Protein AF-A0A350IKZ7-F1 (afdb_monomer_lite)

Sequence (154 aa):
MIHHFGYNIGDSSKKNRNLEILKEETDKSSNDFYLKYHLAMTEFSLGNLVDAKEIFEQIADSNLLSTEQNEMTKIRLAQINLSQNNLETAEQWLRFESQNDNLEGFRQFVLAAIKMSQNNFLDAKTLYANEKVQNSSYVDKNIIIEANKLLTLM

Structure (mmCIF, N/CA/C/O backbone):
data_AF-A0A350IKZ7-F1
#
_entry.id   AF-A0A350IKZ7-F1
#
loop_
_atom_site.group_PDB
_atom_site.id
_atom_site.type_symbol
_atom_site.label_atom_id
_atom_site.label_alt_id
_atom_site.label_comp_id
_atom_site.label_asym_id
_atom_site.label_entity_id
_atom_site.label_seq_id
_atom_site.pdbx_PDB_ins_code
_atom_site.Cartn_x
_atom_site.Cartn_y
_atom_site.Cartn_z
_atom_site.occupancy
_atom_site.B_iso_or_equiv
_atom_site.auth_seq_id
_atom_site.auth_comp_id
_atom_site.auth_asym_id
_atom_site.auth_atom_id
_atom_site.pdbx_PDB_model_num
ATOM 1 N N . MET A 1 1 ? 7.687 28.068 -25.578 1.00 30.12 1 MET A N 1
ATOM 2 C CA . MET A 1 1 ? 6.403 28.613 -25.088 1.00 30.12 1 MET A CA 1
ATOM 3 C C . MET A 1 1 ? 5.649 27.441 -24.474 1.00 30.12 1 MET A C 1
ATOM 5 O O . MET A 1 1 ? 5.231 26.564 -25.213 1.00 30.12 1 MET A O 1
ATOM 9 N N . ILE A 1 2 ? 5.637 27.320 -23.145 1.00 32.22 2 ILE A N 1
ATOM 10 C CA . ILE A 1 2 ? 5.051 26.157 -22.457 1.00 32.22 2 ILE A CA 1
ATOM 11 C C . ILE A 1 2 ? 3.566 26.457 -22.253 1.00 32.22 2 ILE A C 1
ATOM 13 O O . ILE A 1 2 ? 3.216 27.391 -21.536 1.00 32.22 2 ILE A O 1
ATOM 17 N N . HIS A 1 3 ? 2.695 25.726 -22.948 1.00 29.50 3 HIS A N 1
ATOM 18 C CA . HIS A 1 3 ? 1.250 25.872 -22.811 1.00 29.50 3 HIS A CA 1
ATOM 19 C C . HIS A 1 3 ? 0.749 25.118 -21.574 1.00 29.50 3 HIS A C 1
ATOM 21 O O . HIS A 1 3 ? 0.790 23.891 -21.518 1.00 29.50 3 HIS A O 1
ATOM 27 N N . HIS A 1 4 ? 0.250 25.876 -20.597 1.00 35.78 4 HIS A N 1
ATOM 28 C CA . HIS A 1 4 ? -0.606 25.382 -19.524 1.00 35.78 4 HIS A CA 1
ATOM 29 C C . HIS A 1 4 ? -1.981 25.040 -20.109 1.00 35.78 4 HIS A C 1
ATOM 31 O O . HIS A 1 4 ? -2.707 25.936 -20.533 1.00 35.78 4 HIS A O 1
ATOM 37 N N . PHE A 1 5 ? -2.359 23.761 -20.098 1.00 43.56 5 PHE A N 1
ATOM 38 C CA . PHE A 1 5 ? -3.745 23.351 -20.327 1.00 43.56 5 PHE A CA 1
ATOM 39 C C . PHE A 1 5 ? -4.360 22.883 -19.014 1.00 43.56 5 PHE A C 1
ATOM 41 O O . PHE A 1 5 ? -3.863 21.962 -18.366 1.00 43.56 5 PHE A O 1
ATOM 48 N N . GLY A 1 6 ? -5.419 23.594 -18.626 1.00 34.09 6 GLY A N 1
ATOM 49 C CA . GLY A 1 6 ? -6.174 23.400 -17.401 1.00 34.09 6 GLY A CA 1
ATOM 50 C C . GLY A 1 6 ? -6.767 22.001 -17.266 1.00 34.09 6 GLY A C 1
ATOM 51 O O . GLY A 1 6 ? -7.143 21.347 -18.238 1.00 34.09 6 GLY A O 1
ATOM 52 N N . TYR A 1 7 ? -6.832 21.577 -16.010 1.00 56.12 7 TYR A N 1
ATOM 53 C CA . TYR A 1 7 ? -7.522 20.394 -15.526 1.00 56.12 7 TYR A CA 1
ATOM 54 C C . TYR A 1 7 ? -9.017 20.480 -15.846 1.00 56.12 7 TYR A C 1
ATOM 56 O O . TYR A 1 7 ? -9.678 21.397 -15.371 1.00 56.12 7 TYR A O 1
ATOM 64 N N . ASN A 1 8 ? -9.550 19.521 -16.605 1.00 40.81 8 ASN A N 1
ATOM 65 C CA . ASN A 1 8 ? -10.955 19.120 -16.535 1.00 40.81 8 ASN A CA 1
ATOM 66 C C . ASN A 1 8 ? -11.150 17.736 -17.177 1.00 40.81 8 ASN A C 1
ATOM 68 O O . ASN A 1 8 ? -10.756 17.514 -18.316 1.00 40.81 8 ASN A O 1
ATOM 72 N N . ILE A 1 9 ? -11.728 16.822 -16.388 1.00 45.94 9 ILE A N 1
ATOM 73 C CA . ILE A 1 9 ? -12.544 15.651 -16.759 1.00 45.94 9 ILE A CA 1
ATOM 74 C C . ILE A 1 9 ? -12.136 14.966 -18.085 1.00 45.94 9 ILE A C 1
ATOM 76 O O . ILE A 1 9 ? -12.670 15.284 -19.141 1.00 45.94 9 ILE A O 1
ATOM 80 N N . GLY A 1 10 ? -11.215 13.990 -18.028 1.00 49.22 10 GLY A N 1
ATOM 81 C CA . GLY A 1 10 ? -10.899 13.128 -19.187 1.00 49.22 10 GLY A CA 1
ATOM 82 C C . GLY A 1 10 ? -9.424 12.769 -19.415 1.00 49.22 10 GLY A C 1
ATOM 83 O O . GLY A 1 10 ? -9.018 12.525 -20.549 1.00 49.22 10 GLY A O 1
ATOM 84 N N . ASP A 1 11 ? -8.602 12.726 -18.363 1.00 54.59 11 ASP A N 1
ATOM 85 C CA . ASP A 1 11 ? -7.151 12.486 -18.462 1.00 54.59 11 ASP A CA 1
ATOM 86 C C . ASP A 1 11 ? -6.768 11.008 -18.701 1.00 54.59 11 ASP A C 1
ATOM 88 O O . ASP A 1 11 ? -5.588 10.665 -18.698 1.00 54.59 11 ASP A O 1
ATOM 92 N N . SER A 1 12 ? -7.741 10.116 -18.930 1.00 61.84 12 SER A N 1
ATOM 93 C CA . SER A 1 12 ? -7.480 8.706 -19.265 1.00 61.84 12 SER A CA 1
ATOM 94 C C . SER A 1 12 ? -6.666 8.576 -20.551 1.00 61.84 12 SER A C 1
ATOM 96 O O . SER A 1 12 ? -5.732 7.789 -20.604 1.00 61.84 12 SER A O 1
ATOM 98 N N . SER A 1 13 ? -6.940 9.411 -21.557 1.00 70.06 13 SER A N 1
ATOM 99 C CA . SER A 1 13 ? -6.173 9.432 -22.810 1.00 70.06 13 SER A CA 1
ATOM 100 C C . SER A 1 13 ? -4.697 9.786 -22.596 1.00 70.06 13 SER A C 1
ATOM 102 O O . SER A 1 13 ? -3.825 9.168 -23.202 1.00 70.06 13 SER A O 1
ATOM 104 N N . LYS A 1 14 ? -4.392 10.740 -21.704 1.00 72.88 14 LYS A N 1
ATOM 105 C CA . LYS A 1 14 ? -3.007 11.107 -21.382 1.00 72.88 14 LYS A CA 1
ATOM 106 C C . LYS A 1 14 ? -2.322 10.043 -20.541 1.00 72.88 14 LYS A C 1
ATOM 108 O O . LYS A 1 14 ? -1.171 9.731 -20.819 1.00 72.88 14 LYS A O 1
ATOM 113 N N . LYS A 1 15 ? -3.021 9.468 -19.558 1.00 74.50 15 LYS A N 1
ATOM 114 C CA . LYS A 1 15 ? -2.493 8.358 -18.757 1.00 74.50 15 LYS A CA 1
ATOM 115 C C . LYS A 1 15 ? -2.199 7.132 -19.622 1.00 74.50 15 LYS A C 1
ATOM 117 O O . LYS A 1 15 ? -1.113 6.585 -19.511 1.00 74.50 15 LYS A O 1
ATOM 122 N N . ASN A 1 16 ? -3.097 6.780 -20.542 1.00 77.69 16 ASN A N 1
ATOM 123 C CA . ASN A 1 16 ? -2.894 5.681 -21.486 1.00 77.69 16 ASN A CA 1
ATOM 124 C C . ASN A 1 16 ? -1.747 5.977 -22.457 1.00 77.69 16 ASN A C 1
ATOM 126 O O . ASN A 1 16 ? -0.912 5.120 -22.696 1.00 77.69 16 ASN A O 1
ATOM 130 N N . ARG A 1 17 ? -1.633 7.207 -22.971 1.00 78.75 17 ARG A N 1
ATOM 131 C CA . ARG A 1 17 ? -0.484 7.586 -23.807 1.00 78.75 17 ARG A CA 1
ATOM 132 C C . ARG A 1 17 ? 0.839 7.485 -23.045 1.00 78.75 17 ARG A C 1
ATOM 134 O O . ARG A 1 17 ? 1.822 7.009 -23.596 1.00 78.75 17 ARG A O 1
ATOM 141 N N . ASN A 1 18 ? 0.873 7.950 -21.797 1.00 80.19 18 ASN A N 1
ATOM 142 C CA . ASN A 1 18 ? 2.064 7.835 -20.961 1.00 80.19 18 ASN A CA 1
ATOM 143 C C . ASN A 1 18 ? 2.379 6.365 -20.652 1.00 80.19 18 ASN A C 1
ATOM 145 O O . ASN A 1 18 ? 3.549 6.005 -20.611 1.00 80.19 18 ASN A O 1
ATOM 149 N N . LEU A 1 19 ? 1.353 5.525 -20.487 1.00 83.25 19 LEU A N 1
ATOM 150 C CA . LEU A 1 19 ? 1.518 4.087 -20.318 1.00 83.25 19 LEU A CA 1
ATOM 151 C C . LEU A 1 19 ? 2.206 3.451 -21.533 1.00 83.25 19 LEU A C 1
ATOM 153 O O . LEU A 1 19 ? 3.179 2.730 -21.349 1.00 83.25 19 LEU A O 1
ATOM 157 N N . GLU A 1 20 ? 1.752 3.752 -22.753 1.00 83.00 20 GLU A N 1
ATOM 158 C CA . GLU A 1 20 ? 2.376 3.229 -23.980 1.00 83.00 20 GLU A CA 1
ATOM 159 C C . GLU A 1 20 ? 3.850 3.644 -24.096 1.00 83.00 20 GLU A C 1
ATOM 161 O O . GLU A 1 20 ? 4.707 2.811 -24.377 1.00 83.00 20 GLU A O 1
ATOM 166 N N . ILE A 1 21 ? 4.174 4.906 -23.785 1.00 81.69 21 ILE A N 1
ATOM 167 C CA . ILE A 1 21 ? 5.566 5.388 -23.778 1.00 81.69 21 ILE A CA 1
ATOM 168 C C . ILE A 1 21 ? 6.412 4.596 -22.769 1.00 81.69 21 ILE A C 1
ATOM 170 O O . ILE A 1 21 ? 7.500 4.134 -23.109 1.00 81.69 21 ILE A O 1
ATOM 174 N N . LEU A 1 22 ? 5.907 4.395 -21.547 1.00 79.25 22 LEU A N 1
ATOM 175 C CA . LEU A 1 22 ? 6.615 3.634 -20.513 1.00 79.25 22 LEU A CA 1
ATOM 176 C C . LEU A 1 22 ? 6.810 2.164 -20.910 1.00 79.25 22 LEU A C 1
ATOM 178 O O . LEU A 1 22 ? 7.871 1.603 -20.633 1.00 79.25 22 LEU A O 1
ATOM 182 N N . LYS A 1 23 ? 5.826 1.544 -21.573 1.00 79.25 23 LYS A N 1
ATOM 183 C CA . LYS A 1 23 ? 5.942 0.174 -22.099 1.00 79.25 23 LYS A CA 1
ATOM 184 C C . LYS A 1 23 ? 7.048 0.080 -23.142 1.00 79.25 23 LYS A C 1
ATOM 186 O O . LYS A 1 23 ? 7.967 -0.718 -22.979 1.00 79.25 23 LYS A O 1
ATOM 191 N N . GLU A 1 24 ? 7.030 0.961 -24.141 1.00 80.69 24 GLU A N 1
ATOM 192 C CA . GLU A 1 24 ? 8.057 0.987 -25.186 1.00 80.69 24 GLU A CA 1
ATOM 193 C C . GLU A 1 24 ? 9.472 1.214 -24.636 1.00 80.69 24 GLU A C 1
ATOM 195 O O . GLU A 1 24 ? 10.440 0.657 -25.158 1.00 80.69 24 GLU A O 1
ATOM 200 N N . GLU A 1 25 ? 9.624 2.065 -23.621 1.00 79.25 25 GLU A N 1
ATOM 201 C CA . GLU A 1 25 ? 10.916 2.307 -22.974 1.00 79.25 25 GLU A CA 1
ATOM 202 C C . GLU A 1 25 ? 11.365 1.098 -22.138 1.00 79.25 25 GLU A C 1
ATOM 204 O O . GLU A 1 25 ? 12.551 0.758 -22.141 1.00 79.25 25 GLU A O 1
ATOM 209 N N . THR A 1 26 ? 10.428 0.407 -21.480 1.00 72.94 26 THR A N 1
ATOM 210 C CA . THR A 1 26 ? 10.723 -0.777 -20.655 1.00 72.94 26 THR A CA 1
ATOM 211 C C . THR A 1 26 ? 11.156 -1.949 -21.522 1.00 72.94 26 THR A C 1
ATOM 213 O O . THR A 1 26 ? 12.127 -2.627 -21.189 1.00 72.94 26 THR A O 1
ATOM 216 N N . ASP A 1 27 ? 10.523 -2.132 -22.679 1.00 76.31 27 ASP A N 1
ATOM 217 C CA . ASP A 1 27 ? 10.900 -3.166 -23.647 1.00 76.31 27 ASP A CA 1
ATOM 218 C C . ASP A 1 27 ? 12.310 -2.940 -24.214 1.00 76.31 27 ASP A C 1
ATOM 220 O O . ASP A 1 27 ? 13.040 -3.890 -24.503 1.00 76.31 27 ASP A O 1
ATOM 224 N N . LYS A 1 28 ? 12.733 -1.674 -24.332 1.00 75.81 28 LYS A N 1
ATOM 225 C CA . LYS A 1 28 ? 14.087 -1.297 -24.772 1.00 75.81 28 LYS A CA 1
ATOM 226 C C . LYS A 1 28 ? 15.132 -1.420 -23.656 1.00 75.81 28 LYS A C 1
ATOM 228 O O . LYS A 1 28 ? 16.322 -1.486 -23.960 1.00 75.81 28 LYS A O 1
ATOM 233 N N . SER A 1 29 ? 14.709 -1.457 -22.390 1.00 68.62 29 SER A N 1
ATOM 234 C CA . SER A 1 29 ? 15.577 -1.506 -21.208 1.00 68.62 29 SER A CA 1
ATOM 235 C C . SER A 1 29 ? 15.008 -2.447 -20.138 1.00 68.62 29 SER A C 1
ATOM 237 O O . SER A 1 29 ? 14.596 -2.036 -19.053 1.00 68.62 29 SER A O 1
ATOM 239 N N . SER A 1 30 ? 15.008 -3.753 -20.431 1.00 63.59 30 SER A N 1
ATOM 240 C CA . SER A 1 30 ? 14.338 -4.788 -19.622 1.00 63.59 30 SER A CA 1
ATOM 241 C C . SER A 1 30 ? 14.811 -4.903 -18.160 1.00 63.59 30 SER A C 1
ATOM 243 O O . SER A 1 30 ? 14.145 -5.549 -17.345 1.00 63.59 30 SER A O 1
ATOM 245 N N . ASN A 1 31 ? 15.949 -4.287 -17.820 1.00 71.12 31 ASN A N 1
ATOM 246 C CA . ASN A 1 31 ? 16.555 -4.284 -16.485 1.00 71.12 31 ASN A CA 1
ATOM 247 C C . ASN A 1 31 ? 16.459 -2.929 -15.764 1.00 71.12 31 ASN A C 1
ATOM 249 O O . ASN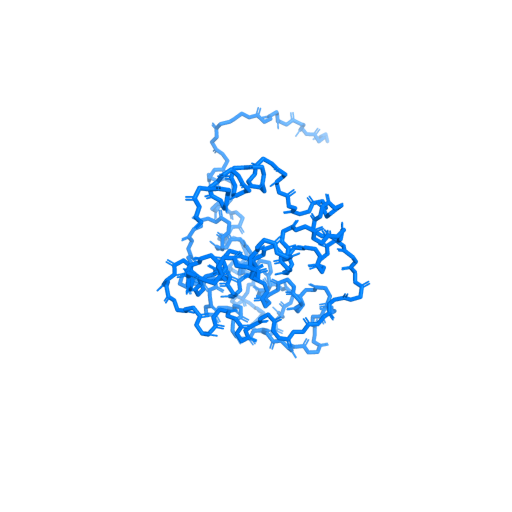 A 1 31 ? 17.095 -2.754 -14.724 1.00 71.12 31 ASN A O 1
ATOM 253 N N . ASP A 1 32 ? 15.678 -1.974 -16.272 1.00 86.75 32 ASP A N 1
ATOM 254 C CA . ASP A 1 32 ? 15.459 -0.704 -15.581 1.00 86.75 32 ASP A CA 1
ATOM 255 C C . ASP A 1 32 ? 14.334 -0.827 -14.538 1.00 86.75 32 ASP A C 1
ATOM 257 O O . ASP A 1 32 ? 13.141 -0.726 -14.831 1.00 86.75 32 ASP A O 1
ATOM 261 N N . PHE A 1 33 ? 14.723 -1.069 -13.284 1.00 91.31 33 PHE A N 1
ATOM 262 C CA . PHE A 1 33 ? 13.789 -1.209 -12.162 1.00 91.31 33 PHE A CA 1
ATOM 263 C C . PHE A 1 33 ? 13.062 0.098 -11.839 1.00 91.31 33 PHE A C 1
ATOM 265 O O . PHE A 1 33 ?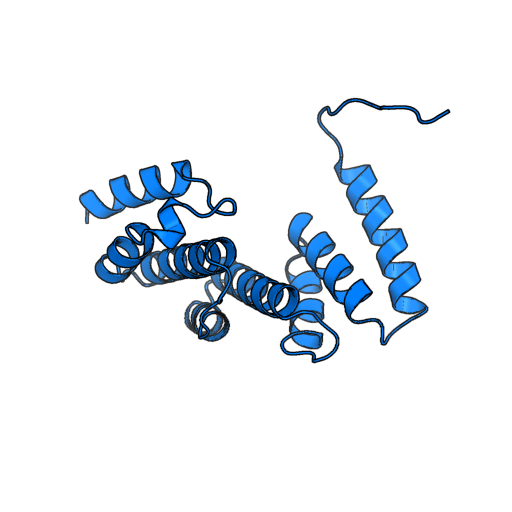 11.911 0.058 -11.402 1.00 91.31 33 PHE A O 1
ATOM 272 N N . TYR A 1 34 ? 13.696 1.247 -12.080 1.00 90.00 34 TYR A N 1
ATOM 273 C CA . TYR A 1 34 ? 13.058 2.546 -11.894 1.00 90.00 34 TYR A CA 1
ATOM 274 C C . TYR A 1 34 ? 11.909 2.716 -12.890 1.00 90.00 34 TYR A C 1
ATOM 276 O O . TYR A 1 34 ? 10.810 3.131 -12.515 1.00 90.00 34 TYR A O 1
ATOM 284 N N . LEU A 1 35 ? 12.131 2.328 -14.144 1.00 90.81 35 LEU A N 1
ATOM 285 C CA . LEU A 1 35 ? 11.098 2.382 -15.168 1.00 90.81 35 LEU A CA 1
ATOM 286 C C . LEU A 1 35 ? 9.961 1.389 -14.893 1.00 90.81 35 LEU A C 1
ATOM 288 O O . LEU A 1 35 ? 8.791 1.772 -14.939 1.00 90.81 35 LEU A O 1
ATOM 292 N N . LYS A 1 36 ? 10.292 0.154 -14.491 1.00 93.19 36 LYS A N 1
ATOM 293 C CA . LYS A 1 36 ? 9.302 -0.845 -14.051 1.00 93.19 36 LYS A CA 1
ATOM 294 C C . LYS A 1 36 ? 8.457 -0.350 -12.877 1.00 93.19 36 LYS A C 1
ATOM 296 O O . LYS A 1 36 ? 7.246 -0.552 -12.877 1.00 93.19 36 LYS A O 1
ATOM 301 N N . TYR A 1 37 ? 9.060 0.340 -11.909 1.00 95.81 37 TYR A N 1
ATOM 302 C CA . TYR A 1 37 ? 8.330 0.948 -10.796 1.00 95.81 37 TYR A CA 1
ATOM 303 C C . TYR A 1 37 ? 7.280 1.954 -11.283 1.00 95.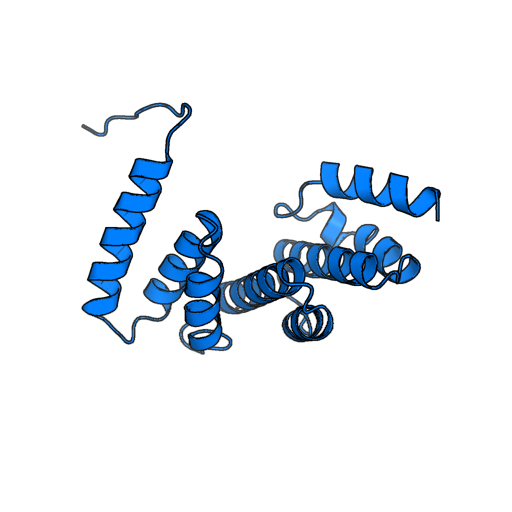81 37 TYR A C 1
ATOM 305 O O . TYR A 1 37 ? 6.117 1.878 -10.881 1.00 95.81 37 TYR A O 1
ATOM 313 N N . HIS A 1 38 ? 7.652 2.872 -12.180 1.00 94.06 38 HIS A N 1
ATOM 314 C CA . HIS A 1 38 ? 6.707 3.863 -12.712 1.00 94.06 38 HIS A CA 1
ATOM 315 C C . HIS A 1 38 ? 5.644 3.246 -13.615 1.00 94.06 38 HIS A C 1
ATOM 317 O O . HIS A 1 38 ? 4.486 3.673 -13.573 1.00 94.06 38 HIS A O 1
ATOM 323 N N . LEU A 1 39 ? 6.004 2.218 -14.382 1.00 93.88 39 LEU A N 1
ATOM 324 C CA . LEU A 1 39 ? 5.058 1.443 -15.174 1.00 93.88 39 LEU A CA 1
ATOM 325 C C . LEU A 1 39 ? 4.018 0.768 -14.269 1.00 93.88 39 LEU A C 1
ATOM 327 O O . LEU A 1 39 ? 2.825 0.997 -14.448 1.00 93.88 39 LEU A O 1
ATOM 331 N N . ALA A 1 40 ? 4.453 0.042 -13.236 1.00 96.38 40 ALA A N 1
ATOM 332 C CA . ALA A 1 40 ? 3.563 -0.617 -12.280 1.00 96.38 40 ALA A CA 1
ATOM 333 C C . ALA A 1 40 ? 2.646 0.373 -11.546 1.00 96.38 40 ALA A C 1
ATOM 335 O O . ALA A 1 40 ? 1.445 0.140 -11.412 1.00 96.38 40 ALA A O 1
ATOM 336 N N . MET A 1 41 ? 3.182 1.520 -11.117 1.00 96.69 41 MET A N 1
ATOM 337 C CA . MET A 1 41 ? 2.390 2.598 -10.515 1.00 96.69 41 MET A CA 1
ATOM 338 C C . MET A 1 41 ? 1.345 3.161 -11.487 1.00 96.69 41 MET A C 1
ATOM 340 O O . MET A 1 41 ? 0.219 3.461 -11.076 1.00 96.69 41 MET A O 1
ATOM 344 N N . THR A 1 42 ? 1.694 3.289 -12.769 1.00 94.38 42 THR A N 1
ATOM 345 C CA . THR A 1 42 ? 0.770 3.749 -13.814 1.00 94.38 42 THR A CA 1
ATOM 346 C C . THR A 1 42 ? -0.345 2.733 -14.033 1.00 94.38 42 THR A C 1
ATOM 348 O O . THR A 1 42 ? -1.514 3.115 -13.938 1.00 94.38 42 THR A O 1
ATOM 351 N N . GLU A 1 43 ? -0.001 1.457 -14.224 1.00 95.50 43 GLU A N 1
ATOM 352 C CA . GLU A 1 43 ? -0.962 0.355 -14.364 1.00 95.50 43 GLU A CA 1
ATOM 353 C C . GLU A 1 43 ? -1.907 0.282 -13.151 1.00 95.50 43 GLU A C 1
ATOM 355 O O . GLU A 1 43 ? -3.131 0.254 -13.305 1.00 95.50 43 GLU A O 1
ATOM 360 N N . PHE A 1 44 ? -1.366 0.387 -11.931 1.00 96.75 44 PHE A N 1
ATOM 361 C CA . PHE A 1 44 ? -2.156 0.428 -10.698 1.00 96.75 44 PHE A CA 1
ATOM 362 C C . PHE A 1 44 ? -3.149 1.596 -10.699 1.00 96.75 44 PHE A C 1
ATOM 364 O O . PHE A 1 44 ? -4.327 1.417 -10.391 1.00 96.75 44 PHE A O 1
ATOM 371 N N . SER A 1 45 ? -2.699 2.796 -11.082 1.00 94.44 45 SER A N 1
ATOM 372 C CA . SER A 1 45 ? -3.545 3.999 -11.121 1.00 94.44 45 SER A CA 1
ATOM 373 C C . SER A 1 45 ? -4.657 3.946 -12.175 1.00 94.44 45 SER A C 1
ATOM 375 O O . SER A 1 45 ? -5.639 4.686 -12.069 1.00 94.44 45 SER A O 1
ATOM 377 N N . LEU A 1 46 ? -4.484 3.105 -13.198 1.00 92.88 46 LEU A N 1
ATOM 378 C CA . LEU A 1 46 ? -5.456 2.847 -14.257 1.00 92.88 46 LEU A CA 1
ATOM 379 C C . LEU A 1 46 ? -6.420 1.704 -13.908 1.00 92.88 46 LEU A C 1
ATOM 381 O O . LEU A 1 46 ? -7.393 1.495 -14.625 1.00 92.88 46 LEU A O 1
ATOM 385 N N . GLY A 1 47 ? -6.192 1.006 -12.791 1.00 94.75 47 GLY A N 1
ATOM 386 C CA . GLY A 1 47 ? -6.989 -0.148 -12.378 1.00 94.75 47 GLY A CA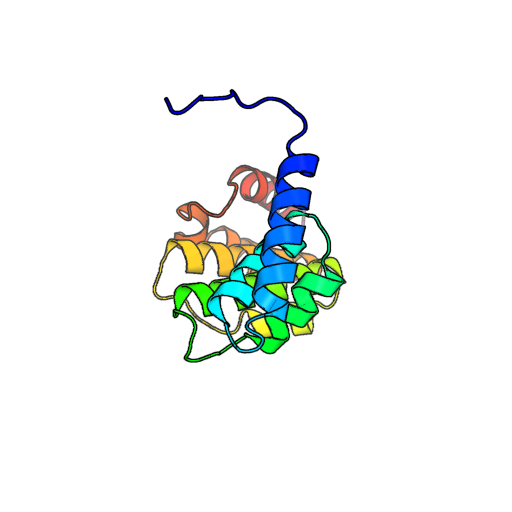 1
ATOM 387 C C . GLY A 1 47 ? -6.568 -1.460 -13.044 1.00 94.75 47 GLY A C 1
ATOM 388 O O . GLY A 1 47 ? -7.234 -2.475 -12.841 1.00 94.75 47 GLY A O 1
ATOM 389 N N . ASN A 1 48 ? -5.450 -1.478 -13.774 1.00 96.25 48 ASN A N 1
ATOM 390 C CA . ASN A 1 48 ? -4.879 -2.677 -14.390 1.00 96.25 48 ASN A CA 1
ATOM 391 C C . ASN A 1 48 ? -4.109 -3.480 -13.329 1.00 96.25 48 ASN A C 1
ATOM 393 O O . ASN A 1 48 ? -2.885 -3.589 -13.339 1.00 96.25 48 ASN A O 1
ATOM 397 N N . LEU A 1 49 ? -4.844 -3.994 -12.337 1.00 97.12 49 LEU A N 1
ATOM 398 C CA . LEU A 1 49 ? -4.252 -4.560 -11.120 1.00 97.12 49 LEU A CA 1
ATOM 399 C C . LEU A 1 49 ? -3.464 -5.852 -11.366 1.00 97.12 49 LEU A C 1
ATOM 401 O O . LEU A 1 49 ? -2.574 -6.158 -10.580 1.00 97.12 49 LEU A O 1
ATOM 405 N N . VAL A 1 50 ? -3.789 -6.606 -12.421 1.00 97.00 50 VAL A N 1
ATOM 406 C CA . VAL A 1 50 ? -3.064 -7.833 -12.791 1.00 97.00 50 VAL A CA 1
ATOM 407 C C . VAL A 1 50 ? -1.655 -7.482 -13.264 1.00 97.00 50 VAL A C 1
ATOM 409 O O . VAL A 1 50 ? -0.688 -7.935 -12.656 1.00 97.00 50 VAL A O 1
ATOM 412 N N . ASP A 1 51 ? -1.547 -6.596 -14.255 1.00 96.31 51 ASP A N 1
ATOM 413 C CA . ASP A 1 51 ? -0.264 -6.158 -14.816 1.00 96.31 51 ASP A CA 1
ATOM 414 C C . ASP A 1 51 ? 0.578 -5.427 -13.763 1.00 96.31 51 ASP A C 1
ATOM 416 O O . ASP A 1 51 ? 1.765 -5.700 -13.587 1.00 96.31 51 ASP A O 1
ATOM 420 N N . ALA A 1 52 ? -0.055 -4.543 -12.982 1.00 98.00 52 ALA A N 1
ATOM 421 C CA . ALA A 1 52 ? 0.616 -3.845 -11.892 1.00 98.00 52 ALA A CA 1
ATOM 422 C C . ALA A 1 52 ? 1.210 -4.821 -10.868 1.00 98.00 52 ALA A C 1
ATOM 424 O O . ALA A 1 52 ? 2.347 -4.638 -10.436 1.00 98.00 52 ALA A O 1
ATOM 425 N N . LYS A 1 53 ? 0.450 -5.856 -10.481 1.00 98.31 53 LYS A N 1
ATOM 426 C CA . LYS A 1 53 ? 0.900 -6.869 -9.521 1.00 98.31 53 LYS A CA 1
ATOM 427 C C . LYS A 1 53 ? 2.121 -7.609 -10.038 1.00 98.31 53 LYS A C 1
ATOM 429 O O . LYS A 1 53 ? 3.107 -7.686 -9.314 1.00 98.31 53 LYS A O 1
ATOM 434 N N . GLU A 1 54 ? 2.064 -8.106 -11.272 1.00 97.81 54 GLU A N 1
ATOM 435 C CA . GLU A 1 54 ? 3.163 -8.864 -11.869 1.00 97.81 54 GLU A CA 1
ATOM 436 C C . GLU A 1 54 ? 4.460 -8.045 -11.880 1.00 97.81 54 GLU A C 1
ATOM 438 O O . GLU A 1 54 ? 5.513 -8.530 -11.465 1.00 97.81 54 GLU A O 1
ATOM 443 N N . ILE A 1 55 ? 4.386 -6.774 -12.281 1.00 97.06 55 ILE A N 1
ATOM 444 C CA . ILE A 1 55 ? 5.566 -5.905 -12.327 1.00 97.06 55 ILE A CA 1
ATOM 445 C C . ILE A 1 55 ? 6.056 -5.571 -10.912 1.00 97.06 55 ILE A C 1
ATOM 447 O O . ILE A 1 55 ? 7.260 -5.627 -10.660 1.00 97.06 55 ILE A O 1
ATOM 451 N N . PHE A 1 56 ? 5.154 -5.257 -9.974 1.00 98.25 56 PHE A N 1
ATOM 452 C CA . PHE A 1 56 ? 5.530 -4.989 -8.584 1.00 98.25 56 PHE A CA 1
ATOM 453 C C . PHE A 1 56 ? 6.211 -6.195 -7.920 1.00 98.25 56 PHE A C 1
ATOM 455 O O . PHE A 1 56 ? 7.199 -6.008 -7.214 1.00 98.25 56 PHE A O 1
ATOM 462 N N . GLU A 1 57 ? 5.737 -7.421 -8.160 1.00 97.38 57 GLU A N 1
ATOM 463 C CA . GLU A 1 57 ? 6.347 -8.646 -7.621 1.00 97.38 57 GLU A CA 1
ATOM 464 C C . GLU A 1 57 ? 7.765 -8.878 -8.168 1.00 97.38 57 GLU A C 1
ATOM 466 O O . GLU A 1 57 ? 8.627 -9.358 -7.435 1.00 97.38 57 GLU A O 1
ATOM 471 N N . GLN A 1 58 ? 8.045 -8.481 -9.415 1.00 95.81 58 GLN A N 1
ATOM 472 C CA . GLN A 1 58 ? 9.392 -8.570 -9.996 1.00 95.81 58 GLN A CA 1
ATOM 473 C C . GLN A 1 58 ? 10.392 -7.580 -9.385 1.00 95.81 58 GLN A C 1
ATOM 475 O O . GLN A 1 58 ? 11.598 -7.835 -9.418 1.00 95.81 58 GLN A O 1
ATOM 480 N N . ILE A 1 59 ? 9.918 -6.430 -8.897 1.00 95.88 59 ILE A N 1
ATOM 481 C CA . ILE A 1 59 ? 10.784 -5.341 -8.417 1.00 95.88 59 ILE A CA 1
ATOM 482 C C . ILE A 1 59 ? 10.797 -5.182 -6.898 1.00 95.88 59 ILE A C 1
ATOM 484 O O . ILE A 1 59 ? 11.604 -4.404 -6.385 1.00 95.88 59 ILE A O 1
ATOM 488 N N . ALA A 1 60 ? 9.925 -5.895 -6.184 1.00 94.56 60 ALA A N 1
ATOM 489 C CA . ALA A 1 60 ? 9.873 -5.876 -4.732 1.00 94.56 60 ALA A CA 1
ATOM 490 C C . ALA A 1 60 ? 11.235 -6.256 -4.129 1.00 94.56 60 ALA A C 1
ATOM 492 O O . ALA A 1 60 ? 11.880 -7.205 -4.568 1.00 94.56 60 ALA A O 1
ATOM 493 N N . ASP A 1 61 ? 11.667 -5.498 -3.117 1.00 92.31 61 ASP A N 1
ATOM 494 C CA . ASP A 1 61 ? 12.940 -5.693 -2.406 1.00 92.31 61 ASP A CA 1
ATOM 495 C C . ASP A 1 61 ? 14.200 -5.563 -3.277 1.00 92.31 61 ASP A C 1
ATOM 497 O O . ASP A 1 61 ? 15.293 -5.988 -2.892 1.00 92.31 61 ASP A O 1
ATOM 501 N N . SER A 1 62 ? 14.085 -4.921 -4.440 1.00 92.56 62 SER A N 1
ATOM 502 C CA . SER A 1 62 ? 15.239 -4.631 -5.279 1.00 92.56 62 SER A CA 1
ATOM 503 C C . SER A 1 62 ? 16.164 -3.611 -4.624 1.00 92.56 62 SER A C 1
ATOM 505 O O . SER A 1 62 ? 15.741 -2.528 -4.219 1.00 92.56 62 SER A O 1
ATOM 507 N N . ASN A 1 63 ? 17.463 -3.905 -4.615 1.00 92.81 63 ASN A N 1
ATOM 508 C CA . ASN A 1 63 ? 18.499 -2.955 -4.203 1.00 92.81 63 ASN A CA 1
ATOM 509 C C . ASN A 1 63 ? 18.705 -1.800 -5.203 1.00 92.81 63 ASN A C 1
ATOM 511 O O . ASN A 1 63 ? 19.479 -0.886 -4.923 1.00 92.81 63 ASN A O 1
ATOM 515 N N . LEU A 1 64 ? 18.040 -1.849 -6.362 1.00 93.00 64 LEU A N 1
ATOM 516 C CA . LEU A 1 64 ? 18.056 -0.795 -7.377 1.00 93.00 64 LEU A CA 1
ATOM 517 C C . LEU A 1 64 ? 16.971 0.265 -7.144 1.00 93.00 64 LEU A C 1
ATOM 519 O O . LEU A 1 64 ? 17.019 1.328 -7.759 1.00 93.00 64 LEU A O 1
ATOM 523 N N . LEU A 1 65 ? 15.999 -0.017 -6.274 1.00 94.31 65 LEU A N 1
ATOM 524 C CA . LEU A 1 65 ? 14.983 0.940 -5.848 1.00 94.31 65 LEU A CA 1
ATOM 525 C C . LEU A 1 65 ? 15.395 1.612 -4.539 1.00 94.31 65 LEU A C 1
ATOM 527 O O . LEU A 1 65 ? 16.088 1.027 -3.704 1.00 94.31 65 LEU A O 1
ATOM 531 N N . SER A 1 66 ? 14.928 2.843 -4.331 1.00 95.81 66 SER A N 1
ATOM 532 C CA . SER A 1 66 ? 15.055 3.484 -3.024 1.00 95.81 66 SER A CA 1
ATOM 533 C C . SER A 1 66 ? 14.237 2.735 -1.966 1.00 95.81 66 SER A C 1
ATOM 535 O O . SER A 1 66 ? 13.288 2.010 -2.281 1.00 95.81 66 SER A O 1
ATOM 537 N N . THR A 1 67 ? 14.565 2.940 -0.688 1.00 96.38 67 THR A N 1
ATOM 538 C CA . THR A 1 67 ? 13.788 2.381 0.430 1.00 96.38 67 THR A CA 1
ATOM 539 C C . THR A 1 67 ? 12.308 2.743 0.312 1.00 96.38 67 THR A C 1
ATOM 541 O O . THR A 1 67 ? 11.460 1.858 0.343 1.00 96.38 67 THR A O 1
ATOM 544 N N . GLU A 1 68 ? 11.996 4.017 0.061 1.00 96.50 68 GLU A N 1
ATOM 545 C CA . GLU A 1 68 ? 10.613 4.491 -0.073 1.00 96.50 68 GLU A CA 1
ATOM 546 C C . GLU A 1 68 ? 9.881 3.850 -1.264 1.00 96.50 68 GLU A C 1
ATOM 548 O O . GLU A 1 68 ? 8.693 3.540 -1.172 1.00 96.50 68 GLU A O 1
ATOM 553 N N . GLN A 1 69 ? 10.574 3.608 -2.383 1.00 97.38 69 GLN A N 1
ATOM 554 C CA . GLN A 1 69 ? 9.996 2.928 -3.548 1.00 97.38 69 GLN A CA 1
ATOM 555 C C . GLN A 1 69 ? 9.697 1.454 -3.259 1.00 97.38 69 GLN A C 1
ATOM 557 O O . GLN A 1 69 ? 8.640 0.955 -3.652 1.00 97.38 69 GLN A O 1
ATOM 562 N N . ASN A 1 70 ? 10.587 0.763 -2.544 1.00 98.12 70 ASN A N 1
ATOM 563 C CA . ASN A 1 70 ? 10.351 -0.610 -2.096 1.00 98.12 70 ASN A CA 1
ATOM 564 C C . ASN A 1 70 ? 9.171 -0.687 -1.117 1.00 98.12 70 ASN A C 1
ATOM 566 O O . ASN A 1 70 ? 8.288 -1.529 -1.273 1.00 98.12 70 ASN A O 1
ATOM 570 N N . GLU A 1 71 ? 9.106 0.216 -0.141 1.00 98.44 71 GLU A N 1
ATOM 571 C CA . GLU A 1 71 ? 8.002 0.282 0.821 1.00 98.44 71 GLU A CA 1
ATOM 572 C C . GLU A 1 71 ? 6.666 0.581 0.129 1.00 98.44 71 GLU A C 1
ATOM 574 O O . GLU A 1 71 ? 5.677 -0.116 0.364 1.00 98.44 71 GLU A O 1
ATOM 579 N N . MET A 1 72 ? 6.633 1.557 -0.784 1.00 98.44 72 MET A N 1
ATOM 580 C CA . MET A 1 72 ? 5.437 1.858 -1.574 1.00 98.44 72 MET A CA 1
ATOM 581 C C . MET A 1 72 ? 5.018 0.661 -2.435 1.00 98.44 72 MET A C 1
ATOM 583 O O . MET A 1 72 ? 3.834 0.333 -2.471 1.00 98.44 72 MET A O 1
ATOM 587 N N . THR A 1 73 ? 5.968 -0.028 -3.074 1.00 98.56 73 THR A N 1
ATOM 588 C CA . THR A 1 73 ? 5.713 -1.255 -3.852 1.00 98.56 73 THR A CA 1
ATOM 589 C C . THR A 1 73 ? 5.000 -2.306 -3.001 1.00 98.56 73 THR A C 1
ATOM 591 O O . THR A 1 73 ? 3.951 -2.817 -3.396 1.00 98.56 73 THR A O 1
ATOM 594 N N . LYS A 1 74 ? 5.494 -2.565 -1.785 1.00 98.75 74 LYS A N 1
ATOM 595 C CA . LYS A 1 74 ? 4.862 -3.496 -0.839 1.00 98.75 74 LYS A CA 1
ATOM 596 C C . LYS A 1 74 ? 3.463 -3.049 -0.421 1.00 98.75 74 LYS A C 1
ATOM 598 O O . LYS A 1 74 ? 2.545 -3.865 -0.382 1.00 98.75 74 LYS A O 1
ATOM 603 N N . ILE A 1 75 ? 3.265 -1.755 -0.159 1.00 98.81 75 ILE A N 1
ATOM 604 C CA . ILE A 1 75 ? 1.936 -1.224 0.174 1.00 98.81 75 ILE A CA 1
ATOM 605 C C . ILE A 1 75 ? 0.964 -1.409 -1.001 1.00 98.81 75 ILE A C 1
ATOM 607 O O . ILE A 1 75 ? -0.176 -1.822 -0.785 1.00 98.81 75 ILE A O 1
ATOM 611 N N . ARG A 1 76 ? 1.394 -1.170 -2.247 1.00 98.69 76 ARG A N 1
ATOM 612 C CA . ARG A 1 76 ? 0.554 -1.409 -3.434 1.00 98.69 76 ARG A CA 1
ATOM 613 C C . ARG A 1 76 ? 0.224 -2.885 -3.609 1.00 98.69 76 ARG A C 1
ATOM 615 O O . ARG A 1 76 ? -0.943 -3.208 -3.820 1.00 98.69 76 ARG A O 1
ATOM 622 N N . LEU A 1 77 ? 1.192 -3.782 -3.434 1.00 98.75 77 LEU A N 1
ATOM 623 C CA . LEU A 1 77 ? 0.948 -5.227 -3.445 1.00 98.75 77 LEU A CA 1
ATOM 624 C C . LEU A 1 77 ? -0.054 -5.649 -2.367 1.00 98.75 77 LEU A C 1
ATOM 626 O O . LEU A 1 77 ? -0.945 -6.456 -2.641 1.00 98.75 77 LEU A O 1
ATOM 630 N N . ALA A 1 78 ? 0.022 -5.067 -1.170 1.00 98.75 78 ALA A N 1
ATOM 631 C CA . ALA A 1 78 ? -0.963 -5.301 -0.120 1.00 98.75 78 ALA A CA 1
ATOM 632 C C . ALA A 1 78 ? -2.367 -4.835 -0.531 1.00 98.75 78 ALA A C 1
ATOM 634 O O . ALA A 1 78 ? -3.330 -5.578 -0.364 1.00 98.75 78 ALA A O 1
ATOM 635 N N . GLN A 1 79 ? -2.494 -3.643 -1.122 1.00 98.69 79 GLN A N 1
ATOM 636 C CA . GLN A 1 79 ? -3.780 -3.126 -1.604 1.00 98.69 79 GLN A CA 1
ATOM 637 C C . GLN A 1 79 ? -4.379 -3.977 -2.731 1.00 98.69 79 GLN A C 1
ATOM 639 O O . GLN A 1 79 ? -5.588 -4.209 -2.731 1.00 98.69 79 GLN A O 1
ATOM 644 N N . ILE A 1 80 ? -3.553 -4.470 -3.662 1.00 98.69 80 ILE A N 1
ATOM 645 C CA . ILE A 1 80 ? -4.002 -5.390 -4.718 1.00 98.69 80 ILE A CA 1
ATOM 646 C C . ILE A 1 80 ? -4.493 -6.707 -4.106 1.00 98.69 80 ILE A C 1
ATOM 648 O O . ILE A 1 80 ? -5.556 -7.202 -4.466 1.00 98.69 80 ILE A O 1
ATOM 652 N N . ASN A 1 81 ? -3.752 -7.285 -3.158 1.00 98.62 81 ASN A N 1
ATOM 653 C CA . ASN A 1 81 ? -4.181 -8.528 -2.516 1.00 98.62 81 ASN A CA 1
ATOM 654 C C . ASN A 1 81 ? -5.442 -8.325 -1.661 1.00 98.62 81 ASN A C 1
ATOM 656 O O . ASN A 1 81 ? -6.326 -9.179 -1.677 1.00 98.62 81 ASN A O 1
ATOM 660 N N . LEU A 1 82 ? -5.576 -7.181 -0.985 1.00 98.44 82 LEU A N 1
ATOM 661 C CA . LEU A 1 82 ? -6.791 -6.815 -0.257 1.00 98.44 82 LEU A CA 1
ATOM 662 C C . LEU A 1 82 ? -8.006 -6.732 -1.193 1.00 98.44 82 LEU A C 1
ATOM 664 O O . LEU A 1 82 ? -9.048 -7.297 -0.871 1.00 98.44 82 LEU A O 1
ATOM 668 N N . SER A 1 83 ? -7.883 -6.092 -2.362 1.00 97.69 83 SER A N 1
ATOM 669 C CA . SER A 1 83 ? -9.000 -5.993 -3.320 1.00 97.69 83 SER A CA 1
ATOM 670 C C . SER A 1 83 ? -9.419 -7.347 -3.902 1.00 97.69 83 SER A C 1
ATOM 672 O O . SER A 1 83 ? -10.562 -7.514 -4.322 1.00 97.69 83 SER A O 1
ATOM 674 N N . GLN A 1 84 ? -8.515 -8.327 -3.878 1.00 97.44 84 GLN A N 1
ATOM 675 C CA . GLN A 1 84 ? -8.748 -9.715 -4.281 1.00 97.44 84 GLN A CA 1
ATOM 676 C C . GLN A 1 84 ? -9.198 -10.614 -3.115 1.00 97.44 84 GLN A C 1
ATOM 678 O O . GLN A 1 84 ? -9.316 -11.822 -3.294 1.00 97.44 84 GLN A O 1
ATOM 683 N N . ASN A 1 85 ? -9.441 -10.051 -1.923 1.00 97.81 85 ASN A N 1
ATOM 684 C CA . ASN A 1 85 ? -9.757 -10.779 -0.689 1.00 97.81 85 ASN A CA 1
ATOM 685 C C . ASN A 1 85 ? -8.671 -11.793 -0.249 1.00 97.81 85 ASN A C 1
ATOM 687 O O . ASN A 1 85 ? -8.931 -12.705 0.535 1.00 97.81 85 ASN A O 1
ATOM 691 N N . ASN A 1 86 ? -7.427 -11.612 -0.702 1.00 98.12 86 ASN A N 1
ATOM 692 C CA . ASN A 1 86 ? -6.261 -12.403 -0.298 1.00 98.12 86 ASN A CA 1
ATOM 693 C C . ASN A 1 86 ? -5.653 -11.818 0.988 1.00 98.12 86 ASN A C 1
ATOM 695 O O . ASN A 1 86 ? -4.534 -11.300 0.993 1.00 98.12 86 ASN A O 1
ATOM 699 N N . LEU A 1 87 ? -6.426 -11.848 2.078 1.00 98.06 87 LEU A N 1
ATOM 700 C CA . LEU A 1 87 ? -6.148 -11.068 3.293 1.00 98.06 87 LEU A CA 1
ATOM 701 C C . LEU A 1 87 ? -4.819 -11.438 3.970 1.00 98.06 87 LEU A C 1
ATOM 703 O O . LEU A 1 87 ? -4.115 -10.553 4.449 1.00 98.06 87 LEU A O 1
ATOM 707 N N . GLU A 1 88 ? -4.454 -12.722 3.991 1.00 98.00 88 GLU A N 1
ATOM 708 C CA . GLU A 1 88 ? -3.193 -13.172 4.594 1.00 98.00 88 GLU A CA 1
ATOM 709 C C . GLU A 1 88 ? -1.979 -12.653 3.814 1.00 98.00 88 GLU A C 1
ATOM 711 O O . GLU A 1 88 ? -1.070 -12.060 4.394 1.00 98.00 88 GLU A O 1
ATOM 716 N N . THR A 1 89 ? -1.981 -12.814 2.489 1.00 98.19 89 THR A N 1
ATOM 717 C CA . THR A 1 89 ? -0.917 -12.301 1.616 1.00 98.19 89 THR A CA 1
ATOM 718 C C . THR A 1 89 ? -0.833 -10.778 1.681 1.00 98.19 89 THR A C 1
ATOM 720 O O . THR A 1 89 ? 0.263 -10.224 1.733 1.00 98.19 89 THR A O 1
ATOM 723 N N . ALA A 1 90 ? -1.979 -10.089 1.726 1.00 98.56 90 ALA A N 1
ATOM 724 C CA . ALA A 1 90 ? -2.016 -8.640 1.887 1.00 98.56 90 ALA A CA 1
ATOM 725 C C . ALA A 1 90 ? -1.310 -8.199 3.178 1.00 98.56 90 ALA A C 1
ATOM 727 O O . ALA A 1 90 ? -0.502 -7.273 3.161 1.00 98.56 90 ALA A O 1
ATOM 728 N N . GLU A 1 91 ? -1.571 -8.892 4.287 1.00 98.44 91 GLU A N 1
ATOM 729 C CA . GLU A 1 91 ? -0.931 -8.609 5.569 1.00 98.44 91 GLU A CA 1
ATOM 730 C C . GLU A 1 91 ? 0.572 -8.919 5.553 1.00 98.44 91 GLU A C 1
ATOM 732 O O . GLU A 1 91 ? 1.359 -8.149 6.105 1.00 98.44 91 GLU A O 1
ATOM 737 N N . GLN A 1 92 ? 0.990 -10.007 4.896 1.00 98.44 92 GLN A N 1
ATOM 738 C CA . GLN A 1 92 ? 2.404 -10.378 4.767 1.00 98.44 92 GLN A CA 1
ATOM 739 C C . GLN A 1 92 ? 3.235 -9.275 4.100 1.00 98.44 92 GLN A C 1
ATOM 741 O O . GLN A 1 92 ? 4.315 -8.953 4.597 1.00 98.44 92 GLN A O 1
ATOM 746 N N . TRP A 1 93 ? 2.713 -8.638 3.047 1.00 98.56 93 TRP A N 1
ATOM 747 C CA . TRP A 1 93 ? 3.388 -7.518 2.381 1.00 98.56 93 TRP A CA 1
ATOM 748 C C . TRP A 1 93 ? 3.626 -6.314 3.300 1.00 98.56 93 TRP A C 1
ATOM 750 O O . TRP A 1 93 ? 4.574 -5.561 3.095 1.00 98.56 93 TRP A O 1
ATOM 760 N N . LEU A 1 94 ? 2.810 -6.143 4.343 1.00 98.56 94 LEU A N 1
ATOM 761 C CA . LEU A 1 94 ? 2.917 -5.028 5.287 1.00 98.56 94 LEU A CA 1
ATOM 762 C C . LEU A 1 94 ? 3.762 -5.349 6.528 1.00 98.56 94 LEU A C 1
ATOM 764 O O . LEU A 1 94 ? 3.788 -4.536 7.454 1.00 98.56 94 LEU A O 1
ATOM 768 N N . ARG A 1 95 ? 4.463 -6.493 6.572 1.00 97.50 95 ARG A N 1
ATOM 769 C CA . ARG A 1 95 ? 5.354 -6.892 7.683 1.00 97.50 95 ARG A CA 1
ATOM 770 C C . ARG A 1 95 ? 6.701 -6.161 7.650 1.00 97.50 95 ARG A C 1
ATOM 772 O O . ARG A 1 95 ? 7.763 -6.773 7.593 1.00 97.50 95 ARG A O 1
ATOM 779 N N . PHE A 1 96 ? 6.642 -4.840 7.683 1.00 97.75 96 PHE A N 1
ATOM 780 C CA . PHE A 1 96 ? 7.781 -3.942 7.830 1.00 97.75 96 PHE A CA 1
ATOM 781 C C . PHE A 1 96 ? 7.340 -2.691 8.597 1.00 97.75 96 PHE A C 1
ATOM 783 O O . PHE A 1 96 ? 6.145 -2.485 8.813 1.00 97.75 96 PHE A O 1
ATOM 790 N N . GLU A 1 97 ? 8.298 -1.861 8.991 1.00 97.94 97 GLU A N 1
ATOM 791 C CA . GLU A 1 97 ? 8.053 -0.536 9.558 1.00 97.94 97 GLU A CA 1
ATOM 792 C C . GLU A 1 97 ? 8.842 0.489 8.747 1.00 97.94 97 GLU A C 1
ATOM 794 O O . GLU A 1 97 ? 10.039 0.308 8.515 1.00 97.94 97 GLU A O 1
ATOM 799 N N . SER A 1 98 ? 8.163 1.546 8.309 1.00 97.94 98 SER A N 1
ATOM 800 C CA . SER A 1 98 ? 8.797 2.645 7.587 1.00 97.94 98 SER A CA 1
ATOM 801 C C . SER A 1 98 ? 9.379 3.666 8.563 1.00 97.94 98 SER A C 1
ATOM 803 O O . SER A 1 98 ? 8.738 4.067 9.536 1.00 97.94 98 SER A O 1
ATOM 805 N N . GLN A 1 99 ? 10.583 4.152 8.257 1.00 97.38 99 GLN A N 1
ATOM 806 C CA . GLN A 1 99 ? 11.190 5.283 8.973 1.00 97.38 99 GLN A CA 1
ATOM 807 C C . GLN A 1 99 ? 10.577 6.633 8.559 1.00 97.38 99 GLN A C 1
ATOM 809 O O . GLN A 1 99 ? 10.722 7.628 9.264 1.00 97.38 99 GLN A O 1
ATOM 814 N N . ASN A 1 100 ? 9.878 6.680 7.422 1.00 97.56 100 ASN A N 1
ATOM 815 C CA . ASN A 1 100 ? 9.103 7.834 6.984 1.00 97.56 100 ASN A CA 1
ATOM 816 C C . ASN A 1 100 ? 7.701 7.773 7.611 1.00 97.56 100 ASN A C 1
ATOM 818 O O . ASN A 1 100 ? 6.919 6.870 7.304 1.00 97.56 100 ASN A O 1
ATOM 822 N N . ASP A 1 101 ? 7.362 8.747 8.457 1.00 97.75 101 ASP A N 1
ATOM 823 C CA . ASP A 1 101 ? 6.090 8.761 9.192 1.00 97.75 101 ASP A CA 1
ATOM 824 C C . ASP A 1 101 ? 4.854 8.819 8.287 1.00 97.75 101 ASP A C 1
ATOM 826 O O . ASP A 1 101 ? 3.830 8.210 8.605 1.00 97.75 101 ASP A O 1
ATOM 830 N N . ASN A 1 102 ? 4.935 9.492 7.133 1.00 97.75 102 ASN A N 1
ATOM 831 C CA . ASN A 1 102 ? 3.816 9.535 6.191 1.00 97.75 102 ASN A CA 1
ATOM 832 C C . ASN A 1 102 ? 3.576 8.161 5.558 1.00 97.75 102 ASN A C 1
ATOM 834 O O . ASN A 1 102 ? 2.424 7.726 5.466 1.00 97.75 102 ASN A O 1
ATOM 838 N N . LEU A 1 103 ? 4.641 7.472 5.137 1.00 97.94 103 LEU A N 1
ATOM 839 C CA . LEU A 1 103 ? 4.539 6.119 4.584 1.00 97.94 103 LEU A CA 1
ATOM 840 C C . LEU A 1 103 ? 4.137 5.100 5.646 1.00 97.94 103 LEU A C 1
ATOM 842 O O . LEU A 1 103 ? 3.312 4.235 5.366 1.00 97.94 103 LEU A O 1
ATOM 846 N N . GLU A 1 104 ? 4.636 5.236 6.872 1.00 98.69 104 GLU A N 1
ATOM 847 C CA . GLU A 1 104 ? 4.256 4.358 7.977 1.00 98.69 104 GLU A CA 1
ATOM 848 C C . GLU A 1 104 ? 2.777 4.527 8.332 1.00 98.69 104 GLU A C 1
ATOM 850 O O . GLU A 1 104 ? 2.048 3.542 8.464 1.00 98.69 104 GLU A O 1
ATOM 855 N N . GLY A 1 105 ? 2.289 5.768 8.380 1.00 98.50 105 GLY A N 1
ATOM 856 C CA . GLY A 1 105 ? 0.862 6.034 8.518 1.00 98.50 105 GLY A CA 1
ATOM 857 C C . GLY A 1 105 ? 0.040 5.452 7.367 1.00 98.50 105 GLY A C 1
ATOM 858 O O . GLY A 1 105 ? -1.046 4.922 7.586 1.00 98.50 105 GLY A O 1
ATOM 859 N N . PHE A 1 106 ? 0.556 5.472 6.137 1.00 98.69 106 PHE A N 1
ATOM 860 C CA . PHE A 1 106 ? -0.140 4.857 5.009 1.00 98.69 106 PHE A CA 1
ATOM 861 C C . PHE A 1 106 ? -0.170 3.324 5.101 1.00 98.69 106 PHE A C 1
ATOM 863 O O . PHE A 1 106 ? -1.221 2.710 4.910 1.00 98.69 106 PHE A O 1
ATOM 870 N N . ARG A 1 107 ? 0.956 2.703 5.463 1.00 98.75 107 ARG A N 1
ATOM 871 C CA . ARG A 1 107 ? 1.082 1.259 5.696 1.00 98.75 107 ARG A CA 1
ATOM 872 C C . ARG A 1 107 ? 0.090 0.790 6.759 1.00 98.75 107 ARG A C 1
ATOM 874 O O . ARG A 1 107 ? -0.668 -0.150 6.522 1.00 98.75 107 ARG A O 1
ATOM 881 N N . GLN A 1 108 ? 0.050 1.471 7.904 1.00 98.75 108 GLN A N 1
ATOM 882 C CA . GLN A 1 108 ? -0.864 1.151 9.002 1.00 98.75 108 GLN A CA 1
ATOM 883 C C . GLN A 1 108 ? -2.332 1.374 8.633 1.00 98.75 108 GLN A C 1
ATOM 885 O O . GLN A 1 108 ? -3.183 0.580 9.027 1.00 98.75 108 GLN A O 1
ATOM 890 N N . PHE A 1 109 ? -2.636 2.400 7.836 1.00 98.69 109 PHE A N 1
ATOM 891 C CA . PHE A 1 109 ? -3.982 2.621 7.312 1.00 98.69 109 PHE A CA 1
ATOM 892 C C . PHE A 1 109 ? -4.464 1.450 6.441 1.00 98.69 109 PHE A C 1
ATOM 894 O O 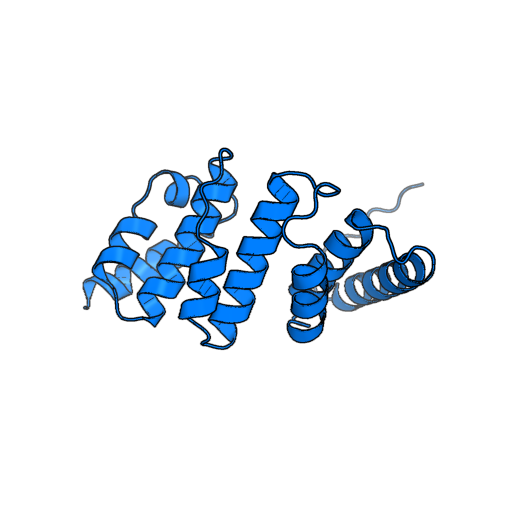. PHE A 1 109 ? -5.591 0.978 6.608 1.00 98.69 109 PHE A O 1
ATOM 901 N N . VAL A 1 110 ? -3.613 0.940 5.542 1.00 98.69 110 VAL A N 1
ATOM 902 C CA . VAL A 1 110 ? -3.943 -0.245 4.729 1.00 98.69 110 VAL A CA 1
ATOM 903 C C . VAL A 1 110 ? -4.055 -1.493 5.610 1.00 98.69 110 VAL A C 1
ATOM 905 O O . VAL A 1 110 ? -4.985 -2.279 5.434 1.00 98.69 110 VAL A O 1
ATOM 908 N N . LEU A 1 111 ? -3.177 -1.651 6.606 1.00 98.75 111 LEU A N 1
ATOM 909 C CA . LEU A 1 111 ? -3.263 -2.753 7.566 1.00 98.75 111 LEU A CA 1
ATOM 910 C C . LEU A 1 111 ? -4.581 -2.724 8.354 1.00 98.75 111 LEU A C 1
ATOM 912 O O . LEU A 1 111 ? -5.204 -3.766 8.530 1.00 98.75 111 LEU A O 1
ATOM 916 N N . ALA A 1 112 ? -5.052 -1.545 8.764 1.00 98.38 112 ALA A N 1
ATOM 917 C CA . ALA A 1 112 ? -6.340 -1.387 9.435 1.00 98.38 112 ALA A CA 1
ATOM 918 C C . ALA A 1 112 ? -7.507 -1.845 8.546 1.00 98.38 112 ALA A C 1
ATOM 920 O O . ALA A 1 112 ? -8.402 -2.541 9.021 1.00 98.38 112 ALA A O 1
ATOM 921 N N . ALA A 1 113 ? -7.468 -1.537 7.244 1.00 98.12 113 ALA A N 1
ATOM 922 C CA . ALA A 1 113 ? -8.469 -2.008 6.284 1.00 98.12 113 ALA A CA 1
ATOM 923 C C . ALA A 1 113 ? -8.439 -3.541 6.101 1.00 98.12 113 ALA A C 1
ATOM 925 O O . ALA A 1 113 ? -9.486 -4.179 5.952 1.00 98.12 113 ALA A O 1
ATOM 926 N N . ILE A 1 114 ? -7.254 -4.155 6.172 1.00 98.50 114 ILE A N 1
ATOM 927 C CA . ILE A 1 114 ? -7.118 -5.618 6.196 1.00 98.50 114 ILE A CA 1
ATOM 928 C C . ILE A 1 114 ? -7.735 -6.184 7.482 1.00 98.50 114 ILE A C 1
ATOM 930 O O . ILE A 1 114 ? -8.535 -7.114 7.405 1.00 98.50 114 ILE A O 1
ATOM 934 N N . LYS A 1 115 ? -7.447 -5.593 8.651 1.00 98.00 115 LYS A N 1
ATOM 935 C CA . LYS A 1 115 ? -8.037 -6.013 9.936 1.00 98.00 115 LYS A CA 1
ATOM 936 C C . LYS A 1 115 ? -9.559 -5.872 9.956 1.00 98.00 115 LYS A C 1
ATOM 938 O O . LYS A 1 115 ? -10.233 -6.799 10.394 1.00 98.00 115 LYS A O 1
ATOM 943 N N . MET A 1 116 ? -10.101 -4.794 9.386 1.00 96.44 116 MET A N 1
ATOM 944 C CA . MET A 1 116 ? -11.541 -4.642 9.137 1.00 96.44 116 MET A CA 1
ATOM 945 C C . MET A 1 116 ? -12.101 -5.813 8.325 1.00 96.44 116 MET A C 1
ATOM 947 O O . MET A 1 116 ? -13.092 -6.419 8.719 1.00 96.44 116 MET A O 1
ATOM 951 N N . SER A 1 117 ? -11.443 -6.163 7.218 1.00 96.94 117 SER A N 1
ATOM 952 C CA . SER A 1 117 ? -11.880 -7.247 6.323 1.00 96.94 117 SER A CA 1
ATOM 953 C C . SER A 1 117 ? -11.778 -8.634 6.970 1.00 96.94 117 SER A C 1
ATOM 955 O O . SER A 1 117 ? -12.513 -9.548 6.610 1.00 96.94 117 SER A O 1
ATOM 957 N N . GLN A 1 118 ? 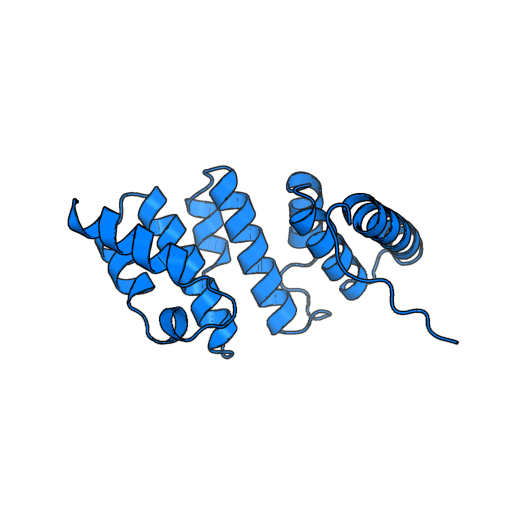-10.897 -8.788 7.960 1.00 96.94 118 GLN A N 1
ATOM 958 C CA . GLN A 1 118 ? -10.765 -9.988 8.791 1.00 96.94 118 GLN A CA 1
ATOM 959 C C . GLN A 1 118 ? -11.762 -10.023 9.970 1.00 96.94 118 GLN A C 1
ATOM 961 O O . GLN A 1 118 ? -11.708 -10.950 10.775 1.00 96.94 118 GLN A O 1
ATOM 966 N N . ASN A 1 119 ? -12.653 -9.032 10.107 1.00 96.06 119 ASN A N 1
ATOM 967 C CA . ASN A 1 119 ? -13.510 -8.811 11.284 1.00 96.06 119 ASN A CA 1
ATOM 968 C C . ASN A 1 119 ? -12.741 -8.598 12.602 1.00 96.06 119 ASN A C 1
ATOM 970 O O . ASN A 1 119 ? -13.290 -8.751 13.693 1.00 96.06 119 ASN A O 1
ATOM 974 N N . ASN A 1 120 ? -11.464 -8.222 12.524 1.00 96.62 120 ASN A N 1
ATOM 975 C CA . ASN A 1 120 ? -10.656 -7.867 13.681 1.00 96.62 120 ASN A CA 1
ATOM 976 C C . ASN A 1 120 ? -10.773 -6.360 13.956 1.00 96.62 120 ASN A C 1
ATOM 978 O O . ASN A 1 120 ? -9.879 -5.556 13.680 1.00 96.62 120 ASN A O 1
ATOM 982 N N . PHE A 1 121 ? -11.940 -5.977 14.468 1.00 95.94 121 PHE A N 1
ATOM 983 C CA . PHE A 1 121 ? -12.334 -4.580 14.640 1.00 95.94 121 PHE A CA 1
ATOM 984 C C . PHE A 1 121 ? -11.524 -3.842 15.710 1.00 95.94 121 PHE A C 1
ATOM 986 O O . PHE A 1 121 ? -11.284 -2.641 15.582 1.00 95.94 121 PHE A O 1
ATOM 993 N N . LEU A 1 122 ? -11.061 -4.550 16.744 1.00 95.50 122 LEU A N 1
ATOM 994 C CA . LEU A 1 122 ? -10.263 -3.950 17.813 1.00 95.50 122 LEU A CA 1
ATOM 995 C C . LEU A 1 122 ? -8.888 -3.500 17.302 1.00 95.50 122 LEU A C 1
ATOM 997 O O . LEU A 1 122 ? -8.475 -2.363 17.553 1.00 95.50 122 LEU A O 1
ATOM 1001 N N . ASP A 1 123 ? -8.211 -4.357 16.536 1.00 96.81 123 ASP A N 1
ATOM 1002 C CA . ASP A 1 123 ? -6.919 -4.017 15.940 1.00 96.81 123 ASP A CA 1
ATOM 1003 C C . ASP A 1 123 ? -7.079 -2.926 14.879 1.00 96.81 123 ASP A C 1
ATOM 1005 O O . ASP A 1 123 ? -6.301 -1.971 14.854 1.00 96.81 123 ASP A O 1
ATOM 1009 N N . ALA A 1 124 ? -8.126 -3.007 14.048 1.00 97.31 124 ALA A N 1
ATOM 1010 C CA . ALA A 1 124 ? -8.436 -1.970 13.067 1.00 97.31 124 ALA A CA 1
ATOM 1011 C C . ALA A 1 124 ? -8.623 -0.595 13.724 1.00 97.31 124 ALA A C 1
ATOM 1013 O O . ALA A 1 124 ? -8.018 0.387 13.292 1.00 97.31 124 ALA A O 1
ATOM 1014 N N . LYS A 1 125 ? -9.412 -0.527 14.804 1.00 95.88 125 LYS A N 1
ATOM 1015 C CA . LYS A 1 125 ? -9.639 0.704 15.570 1.00 95.88 125 LYS A CA 1
ATOM 1016 C C . LYS A 1 125 ? -8.340 1.262 16.147 1.00 95.88 125 LYS A C 1
ATOM 1018 O O . LYS A 1 125 ? -8.105 2.466 16.078 1.00 95.88 125 LYS A O 1
ATOM 1023 N N . THR A 1 126 ? -7.497 0.389 16.691 1.00 96.75 126 THR A N 1
ATOM 1024 C CA . THR A 1 126 ? -6.204 0.774 17.271 1.00 96.75 126 THR A CA 1
ATOM 1025 C C . THR A 1 126 ? -5.275 1.357 16.207 1.00 96.75 126 THR A C 1
ATOM 1027 O O . THR A 1 126 ? -4.679 2.411 16.420 1.00 96.75 126 THR A O 1
ATOM 1030 N N . LEU A 1 127 ? -5.198 0.719 15.037 1.00 98.00 127 LEU A N 1
ATOM 1031 C CA . LEU A 1 127 ? -4.396 1.199 13.913 1.00 98.00 127 LEU A CA 1
ATOM 1032 C C . LEU A 1 127 ? -4.925 2.527 13.365 1.00 98.00 127 LEU A C 1
ATOM 1034 O O . LEU A 1 127 ? -4.145 3.458 13.191 1.00 98.00 127 LEU A O 1
ATOM 1038 N N . TYR A 1 128 ? -6.238 2.665 13.153 1.00 97.00 128 TYR A N 1
ATOM 1039 C CA . TYR A 1 128 ? -6.808 3.933 12.695 1.00 97.00 128 TYR A CA 1
ATOM 1040 C C . TYR A 1 128 ? -6.576 5.074 13.685 1.00 97.00 128 TYR A C 1
ATOM 1042 O O . TYR A 1 128 ? -6.412 6.207 13.247 1.00 97.00 128 TYR A O 1
ATOM 1050 N N . ALA A 1 129 ? -6.519 4.808 14.990 1.00 95.56 129 ALA A N 1
ATOM 1051 C CA . ALA A 1 129 ? -6.226 5.821 16.003 1.00 95.56 129 ALA A CA 1
ATOM 1052 C C . ALA A 1 129 ? -4.738 6.220 16.087 1.00 95.56 129 ALA A C 1
ATOM 1054 O O . ALA A 1 129 ? -4.411 7.163 16.806 1.00 95.56 129 ALA A O 1
ATOM 1055 N N . ASN A 1 130 ? -3.834 5.531 15.381 1.00 97.06 130 ASN A N 1
ATOM 1056 C CA . ASN A 1 130 ? -2.405 5.822 15.438 1.00 97.06 130 ASN A CA 1
ATOM 1057 C C . ASN A 1 130 ? -2.090 7.234 14.911 1.00 97.06 130 ASN A C 1
ATOM 1059 O O . ASN A 1 130 ? -2.574 7.640 13.854 1.00 97.06 130 ASN A O 1
ATOM 1063 N N . GLU A 1 131 ? -1.225 7.967 15.614 1.00 97.44 131 GLU A N 1
ATOM 1064 C CA . GLU A 1 131 ? -0.846 9.337 15.256 1.00 97.44 131 GLU A CA 1
ATOM 1065 C C . GLU A 1 131 ? -0.245 9.440 13.846 1.00 97.44 131 GLU A C 1
ATOM 1067 O O . GLU A 1 131 ? -0.589 10.352 13.094 1.00 97.44 131 GLU A O 1
ATOM 1072 N N . LYS A 1 132 ? 0.582 8.472 13.429 1.00 97.81 132 LYS A N 1
ATOM 1073 C CA . LYS A 1 132 ? 1.153 8.446 12.075 1.00 97.81 132 LYS A CA 1
ATOM 1074 C C . LYS A 1 132 ? 0.057 8.297 11.019 1.00 97.81 132 LYS A C 1
ATOM 1076 O O . LYS A 1 132 ? 0.088 8.982 9.998 1.00 97.81 132 LYS A O 1
ATOM 1081 N N . VAL A 1 133 ? -0.963 7.471 11.276 1.00 97.88 133 VAL A N 1
ATOM 1082 C CA . VAL A 1 133 ? -2.144 7.349 10.400 1.00 97.88 133 VAL A CA 1
ATOM 1083 C C . VAL A 1 133 ? -2.919 8.662 10.354 1.00 97.88 133 VAL A C 1
ATOM 1085 O O . VAL A 1 133 ? -3.281 9.121 9.269 1.00 97.88 133 VAL A O 1
ATOM 1088 N N . GLN A 1 134 ? -3.138 9.302 11.504 1.00 96.62 134 GLN A N 1
ATOM 1089 C CA . GLN A 1 134 ? -3.864 10.571 11.607 1.00 96.62 134 GLN A CA 1
ATOM 1090 C C . GLN A 1 134 ? -3.134 11.732 10.927 1.00 96.62 134 GLN A C 1
ATOM 1092 O O . GLN A 1 134 ? -3.786 12.550 10.281 1.00 96.62 134 GLN A O 1
ATOM 1097 N N . ASN A 1 135 ? -1.803 11.736 10.930 1.00 96.31 135 ASN A N 1
ATOM 1098 C CA . ASN A 1 135 ? -0.995 12.822 10.372 1.00 96.31 135 ASN A CA 1
ATOM 1099 C C . ASN A 1 135 ? -0.488 12.560 8.941 1.00 96.31 135 ASN A C 1
ATOM 1101 O O . ASN A 1 135 ? -0.036 13.493 8.284 1.00 96.31 135 ASN A O 1
ATOM 1105 N N . SER A 1 136 ? -0.599 11.330 8.423 1.00 97.50 136 SER A N 1
ATOM 1106 C CA . SER A 1 136 ? -0.101 10.985 7.082 1.00 97.50 136 SER A CA 1
ATOM 1107 C C . SER A 1 136 ? -0.822 11.733 5.957 1.00 97.50 136 SER A C 1
ATOM 1109 O O . SER A 1 136 ? -2.055 11.722 5.890 1.00 97.50 136 SER A O 1
ATOM 1111 N N . SER A 1 137 ? -0.056 12.306 5.027 1.00 96.50 137 SER A N 1
ATOM 1112 C CA . SER A 1 137 ? -0.551 12.964 3.810 1.00 96.50 137 SER A CA 1
ATOM 1113 C C . SER A 1 137 ? -1.082 12.000 2.741 1.00 96.50 137 SER A C 1
ATOM 1115 O O . SER A 1 137 ? -1.782 12.426 1.826 1.00 96.50 137 SER A O 1
ATOM 1117 N N . TYR A 1 138 ? -0.790 10.702 2.857 1.00 95.19 138 TYR A N 1
ATOM 1118 C CA . TYR A 1 138 ? -1.273 9.667 1.934 1.00 95.19 138 TYR A CA 1
ATOM 1119 C C . TYR A 1 138 ? -2.653 9.116 2.306 1.00 95.19 138 TYR A C 1
ATOM 1121 O O . TYR A 1 138 ? -3.222 8.318 1.559 1.00 95.19 138 TYR A O 1
ATOM 1129 N N . VAL A 1 139 ? -3.178 9.494 3.471 1.00 96.12 139 VAL A N 1
ATOM 1130 C CA . VAL A 1 139 ? -4.417 8.940 4.012 1.00 96.12 139 VAL A CA 1
ATOM 1131 C C . VAL A 1 139 ? -5.534 9.971 3.934 1.00 96.12 139 VAL A C 1
ATOM 1133 O O . VAL A 1 139 ? -5.451 11.036 4.549 1.00 96.12 139 VAL A O 1
ATOM 1136 N N . ASP A 1 140 ? -6.615 9.619 3.240 1.00 93.56 140 ASP A N 1
ATOM 1137 C CA . ASP A 1 140 ? -7.849 10.402 3.259 1.00 93.56 140 ASP A CA 1
ATOM 1138 C C . ASP A 1 140 ? -8.548 10.244 4.617 1.00 93.56 140 ASP A C 1
ATOM 1140 O O . ASP A 1 140 ? -9.046 9.173 4.977 1.00 93.56 140 ASP A O 1
ATOM 1144 N N . LYS A 1 141 ? -8.588 11.335 5.387 1.00 92.12 141 LYS A N 1
ATOM 1145 C CA . LYS A 1 141 ? -9.161 11.348 6.739 1.00 92.12 141 LYS A CA 1
ATOM 1146 C C . LYS A 1 141 ? -10.667 11.120 6.738 1.00 92.12 141 LYS A C 1
ATOM 1148 O O . LYS A 1 141 ? -11.186 10.613 7.731 1.00 92.12 141 LYS A O 1
ATOM 1153 N N . ASN A 1 142 ? -11.359 11.407 5.633 1.00 94.12 142 ASN A N 1
ATOM 1154 C CA . ASN A 1 142 ? -12.783 11.103 5.518 1.00 94.12 142 ASN A CA 1
ATOM 1155 C C . ASN A 1 142 ? -13.025 9.592 5.599 1.00 94.12 142 ASN A C 1
ATOM 1157 O O . ASN A 1 142 ? -13.969 9.164 6.258 1.00 94.12 142 ASN A O 1
ATOM 1161 N N . ILE A 1 143 ? -12.131 8.778 5.024 1.00 93.19 143 ILE A N 1
ATOM 1162 C CA . ILE A 1 143 ? -12.235 7.315 5.108 1.00 93.19 143 ILE A CA 1
ATOM 1163 C C . ILE A 1 143 ? -12.086 6.849 6.559 1.00 93.19 143 ILE A C 1
ATOM 1165 O O . ILE A 1 143 ? -12.839 5.984 7.000 1.00 93.19 143 ILE A O 1
ATOM 1169 N N . ILE A 1 144 ? -11.167 7.444 7.328 1.00 93.12 144 ILE A N 1
ATOM 1170 C CA . ILE A 1 144 ? -11.003 7.097 8.747 1.00 93.12 144 ILE A CA 1
ATOM 1171 C C . ILE A 1 144 ? -12.254 7.471 9.552 1.00 93.12 144 ILE A C 1
ATOM 1173 O O . ILE A 1 144 ? -12.697 6.697 10.399 1.00 93.12 144 ILE A O 1
ATOM 1177 N N . ILE A 1 145 ? -12.834 8.646 9.292 1.00 92.69 145 ILE A N 1
ATOM 1178 C CA . ILE A 1 145 ? -14.058 9.102 9.964 1.00 92.69 145 ILE A CA 1
ATOM 1179 C C . ILE A 1 145 ? -15.201 8.111 9.718 1.00 92.69 145 ILE A C 1
ATOM 1181 O O . ILE A 1 145 ? -15.858 7.695 10.673 1.00 92.69 145 ILE A O 1
ATOM 1185 N N . GLU A 1 146 ? -15.417 7.698 8.469 1.00 93.12 146 GLU A N 1
ATOM 1186 C CA . GLU A 1 146 ? -16.455 6.717 8.135 1.00 93.12 146 GLU A CA 1
ATOM 1187 C C . GLU A 1 146 ? -16.164 5.335 8.735 1.00 93.12 146 GLU A C 1
ATOM 1189 O O . GLU A 1 146 ? -17.054 4.724 9.330 1.00 93.12 146 GLU A O 1
ATOM 1194 N N . ALA A 1 147 ? -14.914 4.867 8.676 1.00 91.31 147 ALA A N 1
ATOM 1195 C CA . ALA A 1 147 ? -14.515 3.605 9.298 1.00 91.31 147 ALA A CA 1
ATOM 1196 C C . ALA A 1 147 ? -14.775 3.607 10.814 1.00 91.31 147 ALA A C 1
ATOM 1198 O O . ALA A 1 147 ? -15.331 2.650 11.352 1.00 91.31 147 ALA A O 1
ATOM 1199 N N . ASN A 1 148 ? -14.454 4.704 11.504 1.00 89.56 148 ASN A N 1
ATOM 1200 C CA . ASN A 1 148 ? -14.694 4.840 12.939 1.00 89.56 148 ASN A CA 1
ATOM 1201 C C . ASN A 1 148 ? -16.185 4.838 13.294 1.00 89.56 148 ASN A C 1
ATOM 1203 O O . ASN A 1 148 ? -16.552 4.251 14.310 1.00 89.56 148 ASN A O 1
ATOM 1207 N N . LYS A 1 149 ? -17.056 5.433 12.468 1.00 92.38 149 LYS A N 1
ATOM 1208 C CA . LYS A 1 149 ? -18.513 5.345 12.677 1.00 92.38 149 LYS A CA 1
ATOM 1209 C C . LYS A 1 149 ? -18.985 3.893 12.628 1.00 92.38 149 LYS A C 1
ATOM 1211 O O . LYS A 1 149 ? -19.711 3.463 13.519 1.00 92.38 149 LYS A O 1
ATOM 1216 N N . LEU A 1 150 ? -18.535 3.127 11.635 1.00 89.75 150 LEU A N 1
ATOM 1217 C CA . LEU A 1 150 ? -18.879 1.706 11.516 1.00 89.75 150 LEU A CA 1
ATOM 1218 C C . LEU A 1 150 ? -18.377 0.901 12.720 1.00 89.75 150 LEU A C 1
ATOM 1220 O O . LEU A 1 150 ? -19.135 0.131 13.301 1.00 89.75 150 LEU A O 1
ATOM 1224 N N . LEU A 1 151 ? -17.139 1.147 13.148 1.00 87.88 151 LEU A N 1
ATOM 1225 C CA . LEU A 1 151 ? -16.524 0.490 14.304 1.00 87.88 151 LEU A CA 1
ATOM 1226 C C . LEU A 1 151 ? -17.210 0.806 15.641 1.00 87.88 151 LEU A C 1
ATOM 1228 O O . LEU A 1 151 ? -17.029 0.060 16.595 1.00 87.88 151 LEU A O 1
ATOM 1232 N N . THR A 1 152 ? -17.969 1.902 15.754 1.00 86.81 152 THR A N 1
ATOM 1233 C CA . THR A 1 152 ? -18.760 2.188 16.969 1.00 86.81 152 THR A CA 1
ATOM 1234 C C . THR A 1 152 ? -20.072 1.410 17.054 1.00 86.81 152 THR A C 1
ATOM 1236 O O . THR A 1 152 ? -20.690 1.392 18.115 1.00 86.81 152 THR A O 1
ATOM 1239 N N . LEU A 1 153 ? -20.505 0.791 15.952 1.00 83.38 153 LEU A N 1
ATOM 1240 C CA . LEU A 1 153 ? -21.732 -0.008 15.882 1.00 83.38 153 LEU A CA 1
ATOM 1241 C C . LEU A 1 153 ? -21.487 -1.507 16.117 1.00 83.38 153 LEU A C 1
ATOM 1243 O O . LEU A 1 153 ? -22.455 -2.261 16.214 1.00 83.38 153 LEU A O 1
ATOM 1247 N N . MET A 1 154 ? -20.219 -1.924 16.152 1.00 77.56 154 MET A N 1
ATOM 1248 C CA . MET A 1 154 ? -19.755 -3.305 16.325 1.00 77.56 154 MET A CA 1
ATOM 1249 C C . MET A 1 154 ? -19.354 -3.556 17.776 1.00 77.56 154 MET A C 1
ATOM 1251 O O . MET A 1 154 ? -19.688 -4.648 18.280 1.00 77.56 154 MET A O 1
#

Secondary structure (DSSP, 8-state):
--------S-THHHHHHHHHHHHHHHHH-TT-HHHHHHHHHHHHHHT-HHHHHHHHHHHTT-TTS-HHHHHHHHHHHHHHHHHTT-HHHHHHHT-S--SSHHHHHHHHHHHHHHHHHTT-HHHHHHHHT-HHHHH-TTS-HHHHHHHHHHHT--

Foldseek 3Di:
DDDDDDDDDDCVVVLVVVLVVLVVVCVVPVPPLVSLLVNLVSCVVNVVLVSSLVSLVVNAPDPNDDPVSNLVSLQSNLVSCVVVVVLVSSVVSLPDADPDLLSNLSSLQSNLSSCVSVVVLVSSLVSLPDPSVVPHPVHDVVVSVVSVVVSVVD

Radius of gyration: 17.37 Å; chains: 1; bounding box: 40×42×43 Å

pLDDT: mean 89.37, std 15.66, range [29.5, 98.81]